Protein AF-A0A4R3G4H5-F1 (afdb_monomer_lite)

Secondary structure (DSSP, 8-state):
------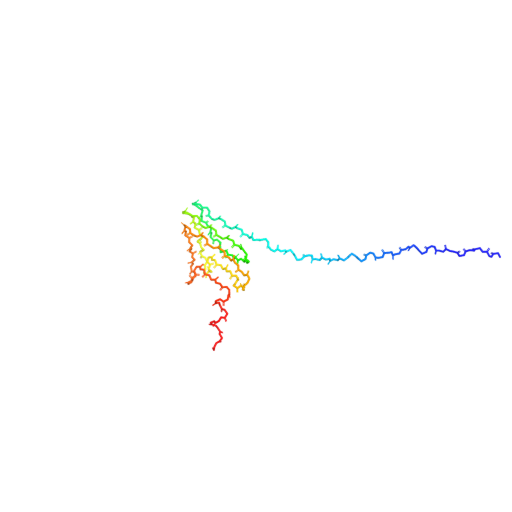------------------PPPPPEEEE-TT-EE-S-EEE-TT-EEEE-TT-EEEE-SSS-SEEE---TT---EEEESSEEEESSS-SEEEGGGGTTSS--

Structure (mmCIF, N/CA/C/O backbone):
data_AF-A0A4R3G4H5-F1
#
_entry.id   AF-A0A4R3G4H5-F1
#
loop_
_atom_site.group_PDB
_atom_site.id
_atom_site.type_symbol
_atom_site.label_atom_id
_atom_site.label_alt_id
_atom_site.label_comp_id
_atom_site.label_asym_id
_atom_site.label_entity_id
_atom_site.label_seq_id
_atom_site.pdbx_PDB_ins_code
_atom_site.Cartn_x
_atom_site.Cartn_y
_atom_site.Cartn_z
_atom_site.occupancy
_atom_site.B_iso_or_equiv
_atom_site.auth_seq_id
_atom_site.auth_comp_id
_atom_site.auth_asym_id
_atom_site.auth_atom_id
_atom_site.pdbx_PDB_model_num
ATOM 1 N N . MET A 1 1 ? 87.369 21.077 2.890 1.00 39.56 1 MET A N 1
ATOM 2 C CA . MET A 1 1 ? 86.588 20.918 4.138 1.00 39.56 1 MET A CA 1
ATOM 3 C C . MET A 1 1 ? 85.119 20.821 3.721 1.00 39.56 1 MET A C 1
ATOM 5 O O . MET A 1 1 ? 84.485 21.842 3.540 1.00 39.56 1 MET A O 1
ATOM 9 N N . SER A 1 2 ? 84.694 19.717 3.096 1.00 44.28 2 SER A N 1
ATOM 10 C CA . SER A 1 2 ? 83.957 18.584 3.697 1.00 44.28 2 SER A CA 1
ATOM 11 C C . SER A 1 2 ? 83.042 18.972 4.865 1.00 44.28 2 SER A C 1
ATOM 13 O O . SER A 1 2 ? 83.541 19.339 5.925 1.00 44.28 2 SER A O 1
ATOM 15 N N . GLY A 1 3 ? 81.724 18.884 4.648 1.00 33.91 3 GLY A N 1
ATOM 16 C CA . GLY A 1 3 ? 80.693 19.233 5.628 1.00 33.91 3 GLY A CA 1
ATOM 17 C C . GLY A 1 3 ? 79.272 18.875 5.175 1.00 33.91 3 GLY A C 1
ATOM 18 O O . GLY A 1 3 ? 78.495 19.754 4.832 1.00 33.91 3 GLY A O 1
ATOM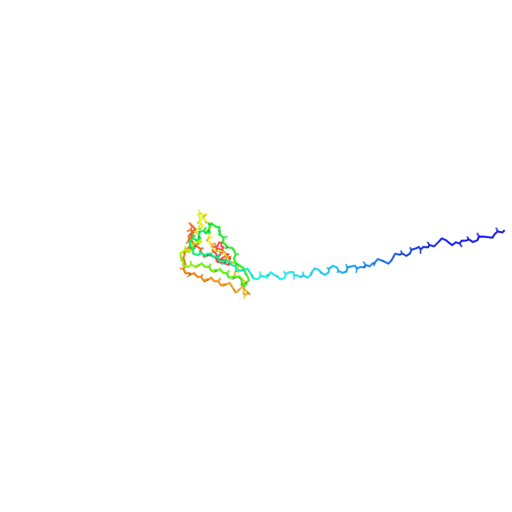 19 N N . SER A 1 4 ? 78.980 17.568 5.183 1.00 40.84 4 SER A N 1
ATOM 20 C CA . SER A 1 4 ? 77.677 16.908 5.426 1.00 40.84 4 SER A CA 1
ATOM 21 C C . SER A 1 4 ? 76.422 17.294 4.614 1.00 40.84 4 SER A C 1
ATOM 23 O O . SER A 1 4 ? 75.685 18.219 4.948 1.00 40.84 4 SER A O 1
ATOM 25 N N . HIS A 1 5 ? 76.098 16.415 3.656 1.00 41.81 5 HIS A N 1
ATOM 26 C CA . HIS A 1 5 ? 74.732 16.018 3.285 1.00 41.81 5 HIS A CA 1
ATOM 27 C C . HIS A 1 5 ? 73.962 15.493 4.507 1.00 41.81 5 HIS A C 1
ATOM 29 O O . HIS A 1 5 ? 74.585 14.842 5.331 1.00 41.81 5 HIS A O 1
ATOM 35 N N . PHE A 1 6 ? 72.646 15.737 4.593 1.00 40.69 6 PHE A N 1
ATOM 36 C CA . PHE A 1 6 ? 71.584 14.795 5.021 1.00 40.69 6 PHE A CA 1
ATOM 37 C C . PHE A 1 6 ? 70.251 15.561 5.147 1.00 40.69 6 PHE A C 1
ATOM 39 O O . PHE A 1 6 ? 69.833 15.968 6.231 1.00 40.69 6 PHE A O 1
ATOM 46 N N . ALA A 1 7 ? 69.557 15.763 4.023 1.00 42.84 7 ALA A N 1
ATOM 47 C CA . ALA A 1 7 ? 68.158 16.176 4.051 1.00 42.84 7 ALA A CA 1
ATOM 48 C C . ALA A 1 7 ? 67.293 14.949 4.381 1.00 42.84 7 ALA A C 1
ATOM 50 O O . ALA A 1 7 ? 67.221 13.988 3.618 1.00 42.84 7 ALA A O 1
ATOM 51 N N . ARG A 1 8 ? 66.677 14.977 5.564 1.00 43.09 8 ARG A N 1
ATOM 52 C CA . ARG A 1 8 ? 65.743 13.969 6.078 1.00 43.09 8 ARG A CA 1
ATOM 53 C C . ARG A 1 8 ? 64.530 13.852 5.145 1.00 43.09 8 ARG A C 1
ATOM 55 O O . ARG A 1 8 ? 63.680 14.739 5.147 1.00 43.09 8 ARG A O 1
ATOM 62 N N . VAL A 1 9 ? 64.412 12.752 4.401 1.00 40.03 9 VAL A N 1
ATOM 63 C CA . VAL A 1 9 ? 63.166 12.394 3.703 1.00 40.03 9 VAL A CA 1
ATOM 64 C C . VAL A 1 9 ? 62.191 11.878 4.757 1.00 40.03 9 VAL A C 1
ATOM 66 O O . VAL A 1 9 ? 62.293 10.756 5.249 1.00 40.03 9 VAL A O 1
ATOM 69 N N . ARG A 1 10 ? 61.309 12.779 5.194 1.00 46.75 10 ARG A N 1
ATOM 70 C CA . ARG A 1 10 ? 60.215 12.502 6.124 1.00 46.75 10 ARG A CA 1
ATOM 71 C C . ARG A 1 10 ? 59.191 11.610 5.427 1.00 46.75 10 ARG A C 1
ATOM 73 O O . ARG A 1 10 ? 58.847 11.843 4.275 1.00 46.75 10 ARG A O 1
ATOM 80 N N . GLY A 1 11 ? 58.778 10.577 6.153 1.00 49.00 11 GLY A N 1
ATOM 81 C CA . GLY A 1 11 ? 58.014 9.451 5.648 1.00 49.00 11 GLY A CA 1
ATOM 82 C C . GLY A 1 11 ? 56.684 9.809 4.999 1.00 49.00 11 GLY A C 1
ATOM 83 O O . GLY A 1 11 ? 56.022 10.790 5.334 1.00 49.00 11 GLY A O 1
ATOM 84 N N . THR A 1 12 ? 56.269 8.928 4.102 1.00 48.22 12 THR A N 1
ATOM 85 C CA . THR A 1 12 ? 54.895 8.859 3.627 1.00 48.22 12 THR A CA 1
ATOM 86 C C . THR A 1 12 ? 54.452 7.411 3.775 1.00 48.22 12 THR A C 1
ATOM 88 O O . THR A 1 12 ? 54.640 6.589 2.885 1.00 48.22 12 THR A O 1
ATOM 91 N N . LEU A 1 13 ? 53.917 7.081 4.951 1.00 45.19 13 LEU A N 1
ATOM 92 C CA . LEU A 1 13 ? 53.123 5.873 5.138 1.00 45.19 13 LEU A CA 1
ATOM 93 C C . LEU A 1 13 ? 51.713 6.214 4.643 1.00 45.19 13 LEU A C 1
ATOM 95 O O . LEU A 1 13 ? 50.929 6.819 5.370 1.00 45.19 13 LEU A O 1
ATOM 99 N N . ILE A 1 14 ? 51.421 5.903 3.379 1.00 58.00 14 ILE A N 1
ATOM 100 C CA . ILE A 1 14 ? 50.061 6.003 2.838 1.00 58.00 14 ILE A CA 1
ATOM 101 C C . ILE A 1 14 ? 49.285 4.812 3.393 1.00 58.00 14 ILE A C 1
ATOM 103 O O . ILE A 1 14 ? 49.428 3.682 2.930 1.00 58.00 14 ILE A O 1
ATOM 107 N N . LEU A 1 15 ? 48.504 5.067 4.440 1.00 55.03 15 LEU A N 1
ATOM 108 C CA . LEU A 1 15 ? 47.551 4.115 4.986 1.00 55.03 15 LEU A CA 1
ATOM 109 C C . LEU A 1 15 ? 46.435 3.935 3.947 1.00 55.03 15 LEU A C 1
ATOM 111 O O . LEU A 1 15 ? 45.601 4.823 3.772 1.00 55.03 15 LEU A O 1
ATOM 115 N N . PHE A 1 16 ? 46.439 2.811 3.226 1.00 49.72 16 PHE A N 1
ATOM 116 C CA . PHE A 1 16 ? 45.294 2.393 2.420 1.00 49.72 16 PHE A CA 1
ATOM 117 C C . PHE A 1 16 ? 44.137 2.106 3.377 1.00 49.72 16 PHE A C 1
ATOM 119 O O . PHE A 1 16 ? 44.050 1.037 3.976 1.00 49.72 16 PHE A O 1
ATOM 126 N N . LEU A 1 17 ? 43.275 3.102 3.564 1.00 53.16 17 LEU A N 1
ATOM 127 C CA . LEU A 1 17 ? 42.009 2.943 4.252 1.00 53.16 17 LEU A CA 1
ATOM 128 C C . LEU A 1 17 ? 41.127 2.088 3.334 1.00 53.16 17 LEU A C 1
ATOM 130 O O . LEU A 1 17 ? 40.622 2.576 2.325 1.00 53.16 17 LEU A O 1
ATOM 134 N N . LEU A 1 18 ? 41.028 0.787 3.625 1.00 56.06 18 LEU A N 1
ATOM 135 C CA . LEU A 1 18 ? 40.102 -0.116 2.948 1.00 56.06 18 LEU A CA 1
ATOM 136 C C . LEU A 1 18 ? 38.682 0.415 3.172 1.00 56.06 18 LEU A C 1
ATOM 138 O O . LEU A 1 18 ? 38.099 0.219 4.237 1.00 56.06 18 LEU A O 1
ATOM 142 N N . SER A 1 19 ? 38.127 1.090 2.170 1.00 51.88 19 SER A N 1
ATOM 143 C CA . SER A 1 19 ? 36.723 1.489 2.124 1.00 51.88 19 SER A CA 1
ATOM 144 C C . SER A 1 19 ? 35.862 0.238 1.931 1.00 51.88 19 SER A C 1
ATOM 146 O O . SER A 1 19 ? 35.361 -0.024 0.839 1.00 51.88 19 SER A O 1
ATOM 148 N N . SER A 1 20 ? 35.708 -0.586 2.970 1.00 48.22 20 SER A N 1
ATOM 149 C CA . SER A 1 20 ? 34.672 -1.613 2.972 1.00 48.22 20 SER A CA 1
ATOM 150 C C . SER A 1 20 ? 33.335 -0.899 3.137 1.00 48.22 20 SER A C 1
ATOM 152 O O . SER A 1 20 ? 32.891 -0.622 4.252 1.00 48.22 20 SER A O 1
ATOM 154 N N . VAL A 1 21 ? 32.700 -0.552 2.021 1.00 62.88 21 VAL A N 1
ATOM 155 C CA . VAL A 1 21 ? 31.277 -0.227 2.036 1.00 62.88 21 VAL A CA 1
ATOM 156 C C . VAL A 1 21 ? 30.571 -1.536 2.372 1.00 62.88 21 VAL A C 1
ATOM 158 O O . VAL A 1 21 ? 30.375 -2.385 1.505 1.00 62.88 21 VA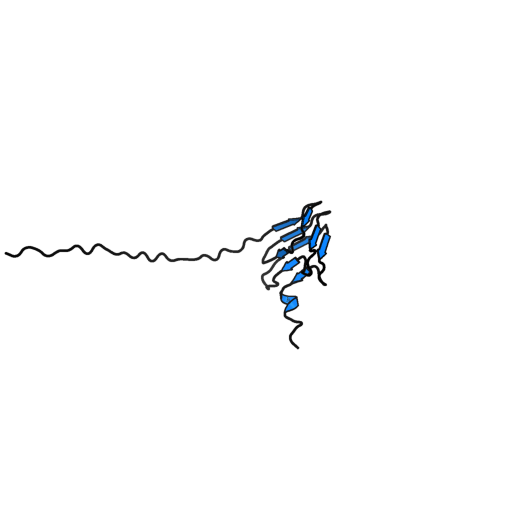L A O 1
ATOM 161 N N . ALA A 1 22 ? 30.276 -1.752 3.654 1.00 60.22 22 ALA A N 1
ATOM 162 C CA . ALA A 1 22 ? 29.365 -2.815 4.040 1.00 60.22 22 ALA A CA 1
ATOM 163 C C . ALA A 1 22 ? 28.024 -2.523 3.347 1.00 60.22 22 ALA A C 1
ATOM 165 O O . ALA A 1 22 ? 27.562 -1.378 3.414 1.00 60.22 22 ALA A O 1
ATOM 166 N N . PRO A 1 23 ? 27.405 -3.494 2.655 1.00 55.41 23 PRO A N 1
ATOM 167 C CA . PRO A 1 23 ? 26.057 -3.294 2.156 1.00 55.41 23 PRO A CA 1
ATOM 168 C C . PRO A 1 23 ? 25.158 -3.028 3.366 1.00 55.41 23 PRO A C 1
ATOM 170 O O . PRO A 1 23 ? 25.042 -3.867 4.259 1.00 55.41 23 PRO A O 1
ATOM 173 N N . ILE A 1 24 ? 24.566 -1.834 3.419 1.00 60.59 24 ILE A N 1
ATOM 174 C CA . ILE A 1 24 ? 23.503 -1.524 4.372 1.00 60.59 24 ILE A CA 1
ATOM 175 C C . ILE A 1 24 ? 22.355 -2.456 3.995 1.00 60.59 24 ILE A C 1
ATOM 177 O O . ILE A 1 24 ? 21.743 -2.290 2.942 1.00 60.59 24 ILE A O 1
ATOM 181 N N . GLN A 1 25 ? 22.120 -3.485 4.805 1.00 57.44 25 GLN A N 1
ATOM 182 C CA . GLN A 1 25 ? 20.934 -4.316 4.653 1.00 57.44 25 GLN A CA 1
ATOM 183 C C . GLN A 1 25 ? 19.719 -3.410 4.861 1.00 57.44 25 GLN A C 1
ATOM 185 O O . GLN A 1 25 ? 19.638 -2.719 5.878 1.00 57.44 25 GLN A O 1
ATOM 190 N N . ALA A 1 26 ? 18.816 -3.360 3.880 1.00 58.72 26 ALA A N 1
ATOM 191 C CA . ALA A 1 26 ? 17.551 -2.662 4.036 1.00 58.72 26 ALA A CA 1
ATOM 192 C C . ALA A 1 26 ? 16.805 -3.301 5.217 1.00 58.72 26 ALA A C 1
ATOM 194 O O . ALA A 1 26 ? 16.545 -4.504 5.225 1.00 58.72 26 ALA A O 1
ATOM 195 N N . LEU A 1 27 ? 16.545 -2.512 6.260 1.00 61.88 27 LEU A N 1
ATOM 196 C CA . LEU A 1 27 ? 15.698 -2.935 7.369 1.00 61.88 27 LEU A CA 1
ATOM 197 C C . LEU A 1 27 ? 14.263 -3.019 6.844 1.00 61.88 27 LEU A C 1
ATOM 199 O O . LEU A 1 27 ? 13.833 -2.116 6.130 1.00 61.88 27 LEU A O 1
ATOM 203 N N . ALA A 1 28 ? 13.543 -4.077 7.211 1.00 67.94 28 ALA A N 1
ATOM 204 C CA . ALA A 1 28 ? 12.117 -4.187 6.930 1.00 67.94 28 ALA A CA 1
ATOM 205 C C . ALA A 1 28 ? 11.377 -2.960 7.491 1.00 67.94 28 ALA A C 1
ATOM 207 O O . ALA A 1 28 ? 11.521 -2.637 8.675 1.00 67.94 28 ALA A O 1
ATOM 208 N N . GLY A 1 29 ? 10.616 -2.274 6.645 1.00 76.69 29 GLY A N 1
ATOM 209 C CA . GLY A 1 29 ? 9.726 -1.187 7.022 1.00 76.69 29 GLY A CA 1
ATOM 210 C C . GLY A 1 29 ? 8.348 -1.720 7.405 1.00 76.69 29 GLY A C 1
ATOM 211 O O . GLY A 1 29 ? 7.750 -2.505 6.672 1.00 76.69 29 GLY A O 1
ATOM 212 N N . ASP A 1 30 ? 7.828 -1.277 8.549 1.00 87.81 30 ASP A N 1
ATOM 213 C CA . ASP A 1 30 ? 6.424 -1.482 8.914 1.00 87.81 30 ASP A CA 1
ATOM 214 C C . ASP A 1 30 ? 5.648 -0.179 8.711 1.00 87.81 30 ASP A C 1
ATOM 216 O O . ASP A 1 30 ? 6.040 0.885 9.203 1.00 87.81 30 ASP A O 1
ATOM 220 N N . VAL A 1 31 ? 4.546 -0.261 7.972 1.00 91.81 31 VAL A N 1
ATOM 221 C CA . VAL A 1 31 ? 3.629 0.850 7.735 1.00 91.81 31 VAL A CA 1
ATOM 222 C C . VAL A 1 31 ? 2.302 0.521 8.399 1.00 91.81 31 VAL A C 1
ATOM 224 O O . VAL A 1 31 ? 1.625 -0.435 8.030 1.00 91.81 31 VAL A O 1
ATOM 227 N N . ILE A 1 32 ? 1.883 1.360 9.346 1.00 95.44 32 ILE A N 1
ATOM 228 C CA . ILE A 1 32 ? 0.605 1.201 10.045 1.00 95.44 32 ILE A CA 1
ATOM 229 C C . ILE A 1 32 ? -0.312 2.372 9.706 1.00 95.44 32 ILE A C 1
ATOM 231 O O . ILE A 1 32 ? -0.037 3.524 10.044 1.00 95.44 32 ILE A O 1
ATOM 235 N N . ILE A 1 33 ? -1.455 2.066 9.098 1.00 96.44 33 ILE A N 1
ATOM 236 C CA . ILE A 1 33 ? -2.557 3.006 8.904 1.00 96.44 33 ILE A CA 1
ATOM 237 C C . ILE A 1 33 ? -3.575 2.760 10.017 1.00 96.44 33 ILE A C 1
ATOM 239 O O . ILE A 1 33 ? -4.293 1.758 10.039 1.00 96.44 33 ILE A O 1
ATOM 243 N N . GLY A 1 34 ? -3.580 3.673 10.988 1.00 94.50 34 GLY A N 1
ATOM 244 C CA . GLY A 1 34 ? -4.442 3.620 12.165 1.00 94.50 34 GLY A CA 1
ATOM 245 C C . GLY A 1 34 ? -5.924 3.848 11.860 1.00 94.50 34 GLY A C 1
ATOM 246 O O . GLY A 1 34 ? -6.306 4.310 10.787 1.00 94.50 34 GLY A O 1
ATOM 247 N N . SER A 1 35 ? -6.772 3.552 12.845 1.00 96.50 35 SER A N 1
ATOM 248 C CA . SER A 1 35 ? -8.207 3.836 12.756 1.00 96.50 35 SER A CA 1
ATOM 249 C C . SER A 1 35 ? -8.467 5.336 12.573 1.00 96.50 35 SER A C 1
ATOM 251 O O . SER A 1 35 ? -7.820 6.154 13.226 1.00 96.50 35 SER A O 1
ATOM 253 N N . GLY A 1 36 ? -9.393 5.709 11.686 1.00 94.19 36 GLY A N 1
ATOM 254 C CA . GLY A 1 36 ? -9.725 7.105 11.383 1.00 94.19 36 GLY A CA 1
ATOM 255 C C . GLY A 1 36 ? -8.679 7.843 10.542 1.00 94.19 36 GLY A C 1
ATOM 256 O O . GLY A 1 36 ? -8.886 9.006 10.203 1.00 94.19 36 GLY A O 1
ATOM 257 N N . VAL A 1 37 ? -7.570 7.189 10.185 1.00 97.12 37 VAL A N 1
ATOM 258 C CA . VAL A 1 37 ? -6.522 7.764 9.337 1.00 97.12 37 VAL A CA 1
ATOM 259 C C . VAL A 1 37 ? -6.783 7.386 7.887 1.00 97.12 37 VAL A C 1
ATOM 261 O O . VAL A 1 37 ? -6.969 6.214 7.571 1.00 97.12 37 VAL A O 1
ATOM 264 N N . THR A 1 38 ? -6.747 8.377 6.996 1.00 96.38 38 THR A N 1
ATOM 265 C CA . THR A 1 38 ? -6.684 8.149 5.548 1.00 96.38 38 THR A CA 1
ATOM 266 C C . THR A 1 38 ? -5.300 8.535 5.047 1.00 96.38 38 THR A C 1
ATOM 268 O O . THR A 1 38 ? -4.912 9.698 5.137 1.00 96.38 38 THR A O 1
ATOM 271 N N . ASN A 1 39 ? -4.556 7.561 4.533 1.00 94.75 39 ASN A N 1
ATOM 272 C CA . ASN A 1 39 ? -3.305 7.782 3.827 1.00 94.75 39 ASN A CA 1
ATOM 273 C C . ASN A 1 39 ? -3.592 7.836 2.316 1.00 94.75 39 ASN A C 1
ATOM 275 O O . ASN A 1 39 ? -4.027 6.828 1.757 1.00 94.75 39 ASN A O 1
ATOM 279 N N . PRO A 1 40 ? -3.366 8.980 1.646 1.00 94.12 40 PRO A N 1
ATOM 280 C CA . PRO A 1 40 ? -3.617 9.110 0.217 1.00 94.12 40 PRO A CA 1
ATOM 281 C C . PRO A 1 40 ? -2.433 8.689 -0.668 1.00 94.12 40 PRO A C 1
ATOM 283 O O . PRO A 1 40 ? -2.530 8.771 -1.891 1.00 94.12 40 PRO A O 1
ATOM 286 N N . ALA A 1 41 ? -1.300 8.300 -0.077 1.00 91.62 41 ALA A N 1
ATOM 287 C CA . ALA A 1 41 ? -0.070 8.015 -0.804 1.00 91.62 41 ALA A CA 1
ATOM 288 C C . ALA A 1 41 ? 0.104 6.516 -1.062 1.00 91.62 41 ALA A C 1
ATOM 290 O O . ALA A 1 41 ? 0.037 5.717 -0.126 1.00 91.62 41 ALA A O 1
ATOM 291 N N . SER A 1 42 ? 0.412 6.149 -2.309 1.00 91.38 42 SER A N 1
ATOM 292 C CA . SER A 1 42 ? 0.782 4.779 -2.670 1.00 91.38 42 SER A CA 1
ATOM 293 C C . SER A 1 42 ? 1.957 4.278 -1.833 1.00 91.38 42 SER A C 1
ATOM 295 O O . SER A 1 42 ? 2.879 5.031 -1.515 1.00 91.38 42 SER A O 1
ATOM 297 N N . GLN A 1 43 ? 1.923 2.995 -1.488 1.00 91.56 43 GLN A N 1
ATOM 298 C CA . GLN A 1 43 ? 2.977 2.325 -0.737 1.00 91.56 43 GLN A CA 1
ATOM 299 C C . GLN A 1 43 ? 3.747 1.379 -1.656 1.00 91.56 43 GLN A C 1
ATOM 301 O O . GLN A 1 43 ? 3.148 0.601 -2.402 1.00 91.56 43 GLN A O 1
ATOM 306 N N . T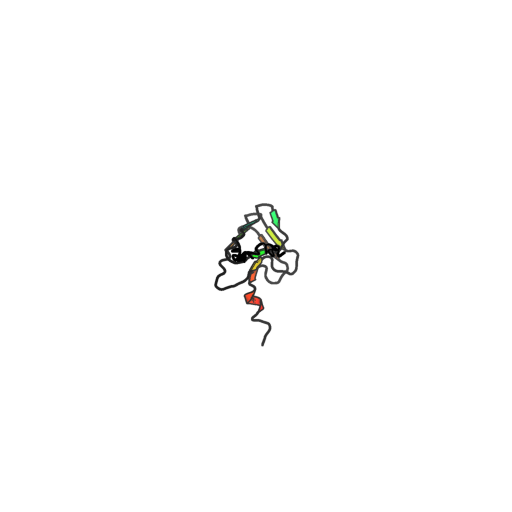HR A 1 44 ? 5.073 1.433 -1.580 1.00 88.75 44 THR A N 1
ATOM 307 C CA . THR A 1 44 ? 5.953 0.453 -2.217 1.00 88.75 44 THR A CA 1
ATOM 308 C C . THR A 1 44 ? 6.541 -0.419 -1.125 1.00 88.75 44 THR A C 1
ATOM 310 O O . THR A 1 44 ? 7.287 0.083 -0.292 1.00 88.75 44 THR A O 1
ATOM 313 N N . LEU A 1 45 ? 6.182 -1.698 -1.127 1.00 88.56 45 LEU A N 1
ATOM 314 C CA . LEU A 1 45 ? 6.673 -2.685 -0.174 1.00 88.56 45 LEU A CA 1
ATOM 315 C C . LEU A 1 45 ? 7.806 -3.489 -0.818 1.00 88.56 45 LEU A C 1
ATOM 317 O O . LEU A 1 45 ? 7.764 -3.808 -2.011 1.00 88.56 45 LEU A O 1
ATOM 321 N N . GLN A 1 46 ? 8.826 -3.824 -0.044 1.00 85.69 46 GLN A N 1
ATOM 322 C CA . GLN A 1 46 ? 9.975 -4.599 -0.503 1.00 85.69 46 GLN A CA 1
ATOM 323 C C . GLN A 1 46 ? 10.440 -5.583 0.568 1.00 85.69 46 GLN A C 1
ATOM 325 O O . GLN A 1 46 ? 10.117 -5.436 1.740 1.00 85.69 46 GLN A O 1
ATOM 330 N N . ASP A 1 47 ? 11.200 -6.597 0.155 1.00 83.50 47 ASP A N 1
ATOM 331 C CA . ASP A 1 47 ? 11.840 -7.565 1.045 1.00 83.50 47 ASP A CA 1
ATOM 332 C C . ASP A 1 47 ? 10.890 -8.121 2.117 1.00 83.50 47 ASP A C 1
ATOM 334 O O . ASP A 1 47 ? 10.055 -8.958 1.802 1.00 83.50 47 ASP A O 1
ATOM 338 N N . GLN A 1 48 ? 11.007 -7.673 3.366 1.00 86.56 48 GLN A N 1
ATOM 339 C CA . GLN A 1 48 ? 10.247 -8.170 4.518 1.00 86.56 48 GLN A CA 1
ATOM 340 C C . GLN A 1 48 ? 9.244 -7.137 5.063 1.00 86.56 48 GLN A C 1
ATOM 342 O O . GLN A 1 48 ? 8.829 -7.227 6.220 1.00 86.56 48 GLN A O 1
ATOM 347 N N . ASP A 1 49 ? 8.889 -6.134 4.260 1.00 88.75 49 ASP A N 1
ATOM 348 C CA . ASP A 1 49 ? 7.995 -5.062 4.680 1.00 88.75 49 ASP A CA 1
ATOM 349 C C . ASP A 1 49 ? 6.611 -5.588 5.068 1.00 88.75 49 ASP A C 1
ATOM 351 O O . ASP A 1 49 ? 6.061 -6.518 4.464 1.00 88.75 49 ASP A O 1
ATOM 355 N N . THR A 1 50 ? 6.025 -4.941 6.071 1.00 91.81 50 THR A N 1
ATOM 356 C CA . THR A 1 50 ? 4.646 -5.186 6.491 1.00 91.81 50 THR A CA 1
ATOM 357 C C . THR A 1 50 ? 3.825 -3.915 6.330 1.00 91.81 50 THR A C 1
ATOM 359 O O . THR A 1 50 ? 4.257 -2.824 6.685 1.00 91.81 50 THR A O 1
ATOM 362 N N . LEU A 1 51 ? 2.619 -4.052 5.785 1.00 93.94 51 LEU A N 1
ATOM 363 C CA . LEU A 1 51 ? 1.614 -2.997 5.771 1.00 93.94 51 LEU A CA 1
ATOM 364 C C . LEU A 1 51 ? 0.389 -3.463 6.548 1.00 93.94 51 LEU A C 1
ATOM 366 O O . LEU A 1 51 ? -0.261 -4.437 6.169 1.00 93.94 51 LEU A O 1
ATOM 370 N N . THR A 1 52 ? 0.034 -2.721 7.591 1.00 96.56 52 THR A N 1
ATOM 371 C CA . THR A 1 52 ? -1.182 -2.946 8.371 1.00 96.56 52 THR A CA 1
ATOM 372 C C . THR A 1 52 ? -2.160 -1.799 8.171 1.00 96.56 52 THR A C 1
ATOM 374 O O . THR A 1 52 ? -1.862 -0.648 8.489 1.00 96.56 52 THR A O 1
ATOM 377 N N . VAL A 1 53 ? -3.367 -2.107 7.704 1.00 97.06 53 VAL A N 1
ATOM 378 C CA . VAL A 1 53 ? -4.484 -1.157 7.650 1.00 97.06 53 VAL A CA 1
ATOM 379 C C . VAL A 1 53 ? -5.518 -1.581 8.678 1.00 97.06 53 VAL A C 1
ATOM 381 O O . VAL A 1 53 ? -6.223 -2.576 8.505 1.00 97.06 53 VAL A O 1
ATOM 384 N N . ASN A 1 54 ? -5.597 -0.838 9.777 1.00 97.56 54 ASN A N 1
ATOM 385 C CA . ASN A 1 54 ? -6.507 -1.150 10.870 1.00 97.56 54 ASN A CA 1
ATOM 386 C C . ASN A 1 54 ? -7.961 -0.824 10.511 1.00 97.56 54 ASN A C 1
ATOM 388 O O . ASN A 1 54 ? -8.247 -0.041 9.606 1.00 97.56 54 ASN A O 1
ATOM 392 N N . THR A 1 55 ? -8.900 -1.393 11.266 1.00 97.69 55 THR A N 1
ATOM 393 C CA . THR A 1 55 ? -10.329 -1.091 11.127 1.00 97.69 55 THR A CA 1
ATOM 394 C C . THR A 1 55 ? -10.602 0.409 11.200 1.00 97.69 55 THR A C 1
ATOM 396 O O . THR A 1 55 ? -10.159 1.096 12.122 1.00 97.69 55 THR A O 1
ATOM 399 N N . GLY A 1 56 ? -11.340 0.921 10.215 1.00 94.81 56 GLY A N 1
ATOM 400 C CA . GLY A 1 56 ? -11.629 2.350 10.070 1.00 94.81 56 GLY A CA 1
ATOM 401 C C . GLY A 1 56 ? -10.458 3.193 9.551 1.00 94.81 56 GLY A C 1
ATOM 402 O O . GLY A 1 56 ? -10.622 4.398 9.400 1.00 94.81 56 GLY A O 1
ATOM 403 N N . GLY A 1 57 ? -9.293 2.593 9.294 1.00 97.38 57 GLY A N 1
ATOM 404 C CA . GLY A 1 57 ? -8.207 3.201 8.530 1.00 97.38 57 GLY A CA 1
ATOM 405 C C . GLY A 1 57 ? -8.390 2.982 7.028 1.00 97.38 57 GLY A C 1
ATOM 406 O O . GLY A 1 57 ? -9.050 2.027 6.601 1.00 97.38 57 GLY A O 1
ATOM 407 N N . ALA A 1 58 ? -7.805 3.866 6.224 1.00 96.81 58 ALA A N 1
ATOM 408 C CA . ALA A 1 58 ? -7.880 3.806 4.771 1.00 96.81 58 ALA A CA 1
ATOM 409 C C . ALA A 1 58 ? -6.530 4.116 4.114 1.00 96.81 58 ALA A C 1
ATOM 411 O O . ALA A 1 58 ? -5.915 5.142 4.392 1.00 96.81 58 ALA A O 1
ATOM 412 N N . LEU A 1 59 ? -6.096 3.248 3.206 1.00 96.31 59 LEU A N 1
ATOM 413 C CA . LEU A 1 59 ? -5.139 3.579 2.158 1.00 96.31 59 LEU A CA 1
ATOM 414 C C . LEU A 1 59 ? -5.952 3.883 0.901 1.00 96.31 59 LEU A C 1
ATOM 416 O O . LEU A 1 59 ? -6.486 2.962 0.288 1.00 96.31 59 LEU A O 1
ATOM 420 N N . ASP A 1 60 ? -6.116 5.158 0.567 1.00 95.00 60 ASP A N 1
ATOM 421 C CA . ASP A 1 60 ? -7.025 5.597 -0.494 1.00 95.00 60 ASP A CA 1
ATOM 422 C C . ASP A 1 60 ? -6.310 6.522 -1.475 1.00 95.00 60 ASP A C 1
ATOM 424 O O . ASP A 1 60 ? -6.251 7.739 -1.284 1.00 95.00 60 ASP A O 1
ATOM 428 N N . THR A 1 61 ? -5.736 5.934 -2.521 1.00 91.38 61 THR A N 1
ATOM 429 C CA . THR A 1 61 ? -4.976 6.693 -3.509 1.00 91.38 61 THR A CA 1
ATOM 430 C C . THR A 1 61 ? -5.912 7.295 -4.549 1.00 91.38 61 THR A C 1
ATOM 432 O O . THR A 1 61 ? -6.639 6.609 -5.268 1.00 91.38 61 THR A O 1
ATOM 435 N N . ALA A 1 62 ? -5.898 8.626 -4.638 1.00 82.25 62 ALA A N 1
ATOM 436 C CA . ALA A 1 62 ? -6.660 9.367 -5.642 1.00 82.25 62 ALA A CA 1
ATOM 437 C C . ALA A 1 62 ? -5.960 9.407 -7.012 1.00 82.25 62 ALA A C 1
ATOM 439 O O . ALA A 1 62 ? -6.495 9.977 -7.960 1.00 82.25 62 ALA A O 1
ATOM 440 N N . THR A 1 63 ? -4.752 8.853 -7.110 1.00 76.44 63 THR A N 1
ATOM 441 C CA . THR A 1 63 ? -3.989 8.756 -8.353 1.00 76.44 63 THR A CA 1
ATOM 442 C C . THR A 1 63 ? -4.412 7.517 -9.142 1.00 76.44 63 THR A C 1
ATOM 444 O O . THR A 1 63 ? -4.913 6.544 -8.578 1.00 76.44 63 THR A O 1
ATOM 447 N N . GLY A 1 64 ? -4.175 7.530 -10.457 1.00 79.94 64 GLY A N 1
ATOM 448 C CA . GLY A 1 64 ? -4.360 6.360 -11.329 1.00 79.94 64 GLY A CA 1
ATOM 449 C C . GLY A 1 64 ? -3.317 5.254 -11.119 1.00 79.94 64 GLY A C 1
ATOM 450 O O . GLY A 1 64 ? -3.176 4.389 -11.978 1.00 79.94 64 GLY A O 1
ATOM 451 N N . ASP A 1 65 ? -2.575 5.300 -10.010 1.00 85.88 65 ASP A N 1
ATOM 452 C CA . ASP A 1 65 ? -1.564 4.320 -9.631 1.00 85.88 65 ASP A CA 1
ATOM 453 C C . ASP A 1 65 ? -2.129 3.349 -8.586 1.00 85.88 65 ASP A C 1
ATOM 455 O O . ASP A 1 65 ? -2.986 3.744 -7.778 1.00 85.88 65 ASP A O 1
ATOM 459 N N . PRO A 1 66 ? -1.618 2.104 -8.515 1.00 90.88 66 PRO A N 1
ATOM 460 C CA . PRO A 1 66 ? -1.984 1.178 -7.454 1.00 90.88 66 PRO A CA 1
ATOM 461 C C . PRO A 1 66 ? -1.750 1.797 -6.076 1.00 90.88 66 PRO A C 1
ATOM 463 O O . PRO A 1 66 ? -0.780 2.526 -5.849 1.00 90.88 66 PRO A O 1
ATOM 466 N N . ALA A 1 67 ? -2.609 1.447 -5.125 1.00 93.94 67 ALA A N 1
ATOM 467 C CA . ALA A 1 67 ? -2.427 1.824 -3.731 1.00 93.94 67 ALA A CA 1
ATOM 468 C C . ALA A 1 67 ? -1.205 1.134 -3.122 1.00 93.94 67 ALA A C 1
ATOM 470 O O . ALA A 1 67 ? -0.484 1.729 -2.325 1.00 93.94 67 ALA A O 1
ATOM 471 N N . ILE A 1 68 ? -0.961 -0.115 -3.518 1.00 92.44 68 ILE A N 1
ATOM 472 C CA . ILE A 1 68 ? 0.188 -0.897 -3.076 1.00 92.44 68 ILE A CA 1
ATOM 473 C C . ILE A 1 68 ? 0.899 -1.457 -4.296 1.00 92.44 68 ILE A C 1
ATOM 475 O O . ILE A 1 68 ? 0.286 -2.098 -5.157 1.00 92.44 68 ILE A O 1
ATOM 479 N N . THR A 1 69 ? 2.210 -1.263 -4.326 1.00 89.94 69 THR A N 1
ATOM 480 C CA . THR A 1 69 ? 3.102 -1.971 -5.235 1.00 89.94 69 THR A CA 1
ATOM 481 C C . THR A 1 69 ? 4.164 -2.725 -4.454 1.00 89.94 69 THR A C 1
ATOM 483 O O . THR A 1 69 ? 4.568 -2.284 -3.382 1.00 89.94 69 THR A O 1
ATOM 486 N N . TRP A 1 70 ? 4.627 -3.864 -4.961 1.00 88.06 70 TRP A N 1
ATOM 487 C CA . TRP A 1 70 ? 5.838 -4.496 -4.431 1.00 88.06 70 TRP A CA 1
ATOM 488 C C . TRP A 1 70 ? 6.666 -5.150 -5.525 1.00 88.06 70 TRP A C 1
ATOM 490 O O . TRP A 1 70 ? 6.150 -5.501 -6.591 1.00 88.06 70 TRP A O 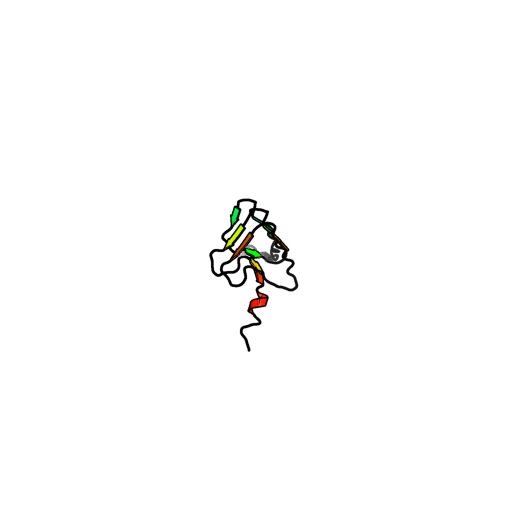1
ATOM 500 N N . ASN A 1 71 ? 7.960 -5.327 -5.260 1.00 77.19 71 ASN A N 1
ATOM 501 C CA . ASN A 1 71 ? 8.828 -6.107 -6.131 1.00 77.19 71 ASN A CA 1
ATOM 502 C C . ASN A 1 71 ? 8.744 -7.592 -5.769 1.00 77.19 71 ASN A C 1
ATOM 504 O O . ASN A 1 71 ? 9.083 -8.003 -4.659 1.00 77.19 71 ASN A O 1
ATOM 508 N N . ASP A 1 72 ? 8.295 -8.389 -6.726 1.00 67.94 72 ASP A N 1
ATOM 509 C CA . ASP A 1 72 ? 8.155 -9.835 -6.609 1.00 67.94 72 ASP A CA 1
ATOM 510 C C . ASP A 1 72 ? 9.486 -10.506 -6.958 1.00 67.94 72 ASP A C 1
ATOM 512 O O . ASP A 1 72 ? 9.680 -11.074 -8.033 1.00 67.94 72 ASP A O 1
ATOM 516 N N . SER A 1 73 ? 10.460 -10.34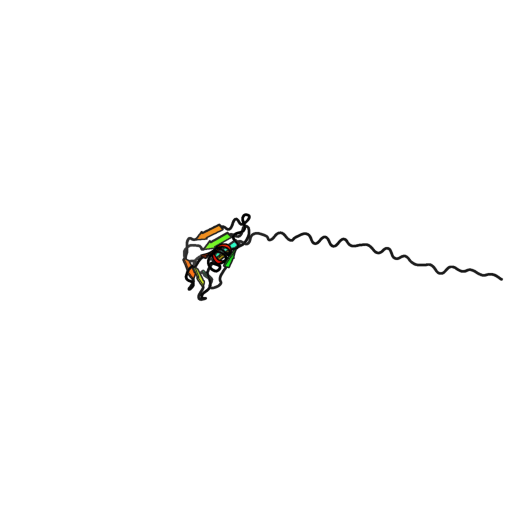4 -6.067 1.00 69.44 73 SER A N 1
ATOM 517 C CA . SER A 1 73 ? 11.658 -11.173 -6.080 1.00 69.44 73 SER A CA 1
ATOM 518 C C . SER A 1 73 ? 11.337 -12.491 -5.382 1.00 69.44 73 SER A C 1
ATOM 520 O O . SER A 1 73 ? 10.588 -12.509 -4.409 1.00 69.44 73 SER A O 1
ATOM 522 N N . ALA A 1 74 ? 11.976 -13.588 -5.796 1.00 60.53 74 ALA A N 1
ATOM 523 C CA . ALA A 1 74 ? 11.853 -14.889 -5.126 1.00 60.53 74 ALA A CA 1
ATOM 524 C C . ALA A 1 74 ? 12.278 -14.863 -3.639 1.00 60.53 74 ALA A C 1
ATOM 526 O O . ALA A 1 74 ? 12.042 -15.820 -2.907 1.00 60.53 74 ALA A O 1
ATOM 527 N N . THR A 1 75 ? 12.928 -13.782 -3.201 1.00 65.19 75 THR A N 1
ATOM 528 C CA . THR A 1 75 ? 13.356 -13.531 -1.820 1.00 65.19 75 THR A CA 1
ATOM 529 C C . THR A 1 75 ? 12.445 -12.567 -1.054 1.00 65.19 75 THR A C 1
ATOM 531 O O . THR A 1 75 ? 12.689 -12.339 0.129 1.00 65.19 75 THR A O 1
ATOM 534 N N . SER A 1 76 ? 11.433 -11.983 -1.701 1.00 72.50 76 SER A N 1
ATOM 535 C CA . SER A 1 76 ? 10.492 -11.058 -1.066 1.00 72.50 76 SER A CA 1
ATOM 536 C C . SER A 1 76 ? 9.468 -11.831 -0.230 1.00 72.50 76 SER A C 1
ATOM 538 O O . SER A 1 76 ? 8.820 -12.755 -0.713 1.00 72.50 76 SER A O 1
ATOM 540 N N . ASN A 1 77 ? 9.292 -11.420 1.020 1.00 82.50 77 ASN A N 1
ATOM 541 C CA . ASN A 1 77 ? 8.278 -11.887 1.956 1.00 82.50 77 ASN A CA 1
ATOM 542 C C . ASN A 1 77 ? 7.485 -10.689 2.509 1.00 82.50 77 ASN A C 1
ATOM 544 O O . ASN A 1 77 ? 7.576 -10.349 3.688 1.00 82.50 77 ASN A O 1
ATOM 548 N N . VAL A 1 78 ? 6.735 -10.030 1.625 1.00 87.94 78 VAL A N 1
ATOM 549 C CA . VAL A 1 78 ? 5.882 -8.888 1.972 1.00 87.94 78 VAL A CA 1
ATOM 550 C C . VAL A 1 78 ? 4.600 -9.376 2.646 1.00 87.94 78 VAL A C 1
ATOM 552 O O . VAL A 1 78 ? 3.951 -10.304 2.160 1.00 87.94 78 VAL A O 1
ATOM 555 N N . SER A 1 79 ? 4.197 -8.713 3.730 1.00 90.69 79 SER A N 1
ATOM 556 C CA . SER A 1 79 ? 2.945 -8.993 4.440 1.00 90.69 79 SER A CA 1
ATOM 557 C C . SER A 1 79 ? 1.985 -7.809 4.358 1.00 90.69 79 SER A C 1
ATOM 559 O O . SER A 1 79 ? 2.357 -6.668 4.623 1.00 90.69 79 SER A O 1
ATOM 561 N N . ILE A 1 80 ? 0.725 -8.070 4.010 1.00 92.50 80 ILE A N 1
ATOM 562 C CA . ILE A 1 80 ? -0.336 -7.058 4.012 1.00 92.50 80 ILE A CA 1
ATOM 563 C C . ILE A 1 80 ? -1.470 -7.565 4.897 1.00 92.50 80 ILE A C 1
ATOM 565 O O . ILE A 1 80 ? -2.131 -8.553 4.575 1.00 92.50 80 ILE A O 1
ATOM 569 N N . VAL A 1 81 ? -1.716 -6.866 6.001 1.00 95.44 81 VAL A N 1
ATOM 570 C CA . VAL A 1 81 ? -2.799 -7.152 6.944 1.00 95.44 81 VAL A CA 1
ATOM 571 C C . VAL A 1 81 ? -3.842 -6.049 6.820 1.00 95.44 81 VAL A C 1
ATOM 573 O O . VAL A 1 81 ? -3.607 -4.910 7.217 1.00 95.44 81 VAL A O 1
ATOM 576 N N . ASN A 1 82 ? -5.008 -6.371 6.262 1.00 96.06 82 ASN A N 1
ATOM 577 C CA . ASN A 1 82 ? -6.067 -5.390 6.046 1.00 96.06 82 ASN A CA 1
ATOM 578 C C . ASN A 1 82 ? -7.338 -5.729 6.827 1.00 96.06 82 ASN A C 1
ATOM 580 O O . ASN A 1 82 ? -8.009 -6.718 6.540 1.00 96.06 82 ASN A O 1
ATOM 584 N N . SER A 1 83 ? -7.700 -4.831 7.737 1.00 97.38 83 SER A N 1
ATOM 585 C CA . SER A 1 83 ? -8.980 -4.792 8.450 1.00 97.38 83 SER A CA 1
ATOM 586 C C . SER A 1 83 ? -9.765 -3.501 8.167 1.00 97.38 83 SER A C 1
ATOM 588 O O . SER A 1 83 ? -10.827 -3.293 8.758 1.00 97.38 83 SER A O 1
ATOM 590 N N . GLY A 1 84 ? -9.234 -2.619 7.313 1.00 96.38 84 GLY A N 1
ATOM 591 C CA . GLY A 1 84 ? -9.824 -1.347 6.897 1.00 96.38 84 GLY A CA 1
ATOM 592 C C . GLY A 1 84 ? -10.090 -1.302 5.390 1.00 96.38 84 GLY A C 1
ATOM 593 O O . GLY A 1 84 ? -10.583 -2.268 4.805 1.00 96.38 84 GLY A O 1
ATOM 594 N N . THR A 1 85 ? -9.792 -0.163 4.760 1.00 96.50 85 THR A N 1
ATOM 595 C CA . THR A 1 85 ? -10.000 0.045 3.315 1.00 96.50 85 THR A CA 1
ATOM 596 C C . THR A 1 85 ? -8.676 0.214 2.577 1.00 96.50 85 THR A C 1
ATOM 598 O O . THR A 1 85 ? -7.843 1.022 2.974 1.00 96.50 85 THR A O 1
ATOM 601 N N . ILE A 1 86 ? -8.511 -0.500 1.463 1.00 96.25 86 ILE A N 1
ATOM 602 C CA . ILE A 1 86 ? -7.456 -0.252 0.474 1.00 96.25 86 ILE A CA 1
ATOM 603 C C . ILE A 1 86 ? -8.152 0.041 -0.854 1.00 96.25 86 ILE A C 1
ATOM 605 O O . ILE A 1 86 ? -8.872 -0.813 -1.375 1.00 96.25 86 ILE A O 1
ATOM 609 N N . ARG A 1 87 ? -7.967 1.251 -1.385 1.00 94.44 87 ARG A N 1
ATOM 610 C CA . ARG A 1 87 ? -8.604 1.731 -2.613 1.00 94.44 87 ARG A CA 1
ATOM 611 C C . ARG A 1 87 ? -7.612 2.516 -3.467 1.00 94.44 87 ARG A C 1
ATOM 613 O O . ARG A 1 87 ? -6.739 3.201 -2.951 1.00 94.44 87 ARG A O 1
ATOM 620 N N . SER A 1 88 ? -7.780 2.398 -4.777 1.00 93.62 88 SER A N 1
ATOM 621 C CA . SER A 1 88 ? -7.054 3.131 -5.812 1.00 93.62 88 SER A CA 1
ATOM 622 C C . SER A 1 88 ? -8.005 3.395 -6.982 1.00 93.62 88 SER A C 1
ATOM 624 O O . SER A 1 88 ? -9.018 2.698 -7.113 1.00 93.62 88 SER A O 1
ATOM 626 N N . GLN A 1 89 ? -7.697 4.394 -7.811 1.00 90.69 89 GLN A N 1
ATOM 627 C CA . GLN A 1 89 ? -8.397 4.639 -9.079 1.00 90.69 89 GLN A CA 1
ATOM 628 C C . GLN A 1 89 ? -7.839 3.829 -10.258 1.00 90.69 89 GLN A C 1
ATOM 630 O O . GLN A 1 89 ? -8.399 3.881 -11.350 1.00 90.69 89 GLN A O 1
ATOM 635 N N . ASP A 1 90 ? -6.745 3.102 -10.055 1.00 88.06 90 ASP A N 1
ATOM 636 C CA . ASP A 1 90 ? -6.199 2.169 -11.033 1.00 88.06 90 ASP A CA 1
ATOM 637 C C . ASP A 1 90 ? -7.095 0.927 -11.178 1.00 88.06 90 ASP A C 1
ATOM 639 O O . ASP A 1 90 ? -7.846 0.564 -10.270 1.00 88.06 90 ASP A O 1
ATOM 643 N N . ASP A 1 91 ? -6.944 0.196 -12.284 1.00 87.12 91 ASP A N 1
ATOM 644 C CA . ASP A 1 91 ? -7.689 -1.042 -12.550 1.00 87.12 91 ASP A CA 1
ATOM 645 C C . ASP A 1 91 ? -7.450 -2.112 -11.468 1.00 87.12 91 ASP A C 1
ATOM 647 O O . ASP A 1 91 ? -8.226 -3.060 -11.324 1.00 87.12 91 ASP A O 1
ATOM 651 N N . ARG A 1 92 ? -6.336 -2.006 -10.725 1.00 87.94 92 ARG A N 1
ATOM 652 C CA . ARG A 1 92 ? -6.010 -2.867 -9.582 1.00 87.94 92 ARG A CA 1
ATOM 653 C C . ARG A 1 92 ? -5.364 -2.058 -8.464 1.00 87.94 92 ARG A C 1
ATOM 655 O O . ARG A 1 92 ? -4.279 -1.518 -8.639 1.00 87.94 92 ARG A O 1
ATOM 662 N N . ALA A 1 93 ? -5.964 -2.094 -7.274 1.00 90.25 93 ALA A N 1
ATOM 663 C CA . ALA A 1 93 ? -5.422 -1.406 -6.102 1.00 90.25 93 ALA A CA 1
ATOM 664 C C . ALA A 1 93 ? -4.101 -1.991 -5.580 1.00 90.25 93 ALA A C 1
ATOM 666 O O . ALA A 1 93 ? -3.364 -1.305 -4.880 1.00 90.25 93 ALA A O 1
ATOM 667 N N . ILE A 1 94 ? -3.795 -3.241 -5.924 1.00 90.69 94 ILE A N 1
ATOM 668 C CA . ILE A 1 94 ? -2.583 -3.936 -5.499 1.00 90.69 94 ILE A CA 1
ATOM 669 C C . ILE A 1 94 ? -1.934 -4.564 -6.734 1.00 90.69 94 ILE A C 1
ATOM 671 O O . ILE A 1 94 ? -2.598 -5.311 -7.463 1.00 90.69 94 ILE A O 1
ATOM 675 N N . ARG A 1 95 ? -0.653 -4.266 -6.980 1.00 87.31 95 ARG A N 1
ATOM 676 C CA . ARG A 1 95 ? 0.117 -4.824 -8.105 1.00 87.31 95 ARG A CA 1
ATOM 677 C C . ARG A 1 95 ? 1.520 -5.253 -7.684 1.00 87.31 95 ARG A C 1
ATOM 679 O O . ARG A 1 95 ? 2.229 -4.511 -7.017 1.00 87.31 95 ARG A O 1
ATOM 686 N N . SER A 1 96 ? 1.964 -6.410 -8.160 1.00 84.62 96 SER A N 1
ATOM 687 C CA . SER A 1 96 ? 3.376 -6.782 -8.115 1.00 84.62 96 SER A CA 1
ATOM 688 C C . SER A 1 96 ? 4.102 -6.307 -9.381 1.00 84.62 96 SER A C 1
ATOM 690 O O . SER A 1 96 ? 3.527 -6.275 -10.471 1.00 84.62 96 SER A O 1
ATOM 692 N N . HIS A 1 97 ? 5.372 -5.916 -9.260 1.00 72.19 97 HIS A N 1
ATOM 693 C CA . HIS A 1 97 ? 6.169 -5.383 -10.374 1.00 72.19 97 HIS A CA 1
ATOM 694 C C . HIS A 1 97 ? 6.489 -6.445 -11.452 1.00 72.19 97 HIS A C 1
ATOM 696 O O . HIS A 1 97 ? 6.734 -6.102 -12.609 1.00 72.19 97 HIS A O 1
ATOM 702 N N . SER A 1 98 ? 6.424 -7.736 -11.110 1.00 58.09 98 SER A N 1
ATOM 703 C CA . SER A 1 98 ? 6.523 -8.864 -12.051 1.00 58.09 98 SER A CA 1
ATOM 704 C C . SER A 1 98 ? 5.298 -8.972 -12.969 1.00 58.09 98 SER A C 1
ATOM 706 O O . SER A 1 98 ? 5.451 -9.232 -14.159 1.00 58.09 98 SER A O 1
ATOM 708 N N . ALA A 1 99 ? 4.094 -8.660 -12.473 1.00 50.94 99 ALA A N 1
ATOM 709 C CA . ALA A 1 99 ? 2.842 -8.792 -13.228 1.00 50.94 99 ALA A CA 1
ATOM 710 C C . ALA A 1 99 ? 2.717 -7.832 -14.432 1.00 50.94 99 ALA A C 1
ATOM 712 O O . ALA A 1 99 ? 1.825 -7.990 -15.265 1.00 50.94 99 ALA A O 1
ATOM 713 N N . TRP A 1 100 ? 3.598 -6.833 -14.548 1.00 46.66 100 TRP A N 1
ATOM 714 C CA . TRP A 1 100 ? 3.620 -5.891 -15.672 1.00 46.66 100 TRP A CA 1
ATOM 715 C C . TRP A 1 100 ? 4.537 -6.327 -16.822 1.00 46.66 100 TRP A C 1
ATOM 717 O O . TRP A 1 100 ? 4.333 -5.898 -17.960 1.00 46.66 100 TRP A O 1
ATOM 727 N N . ARG A 1 101 ? 5.543 -7.172 -16.554 1.00 53.16 101 ARG A N 1
ATOM 728 C CA . ARG A 1 101 ? 6.547 -7.550 -17.561 1.00 53.16 101 ARG A CA 1
ATOM 729 C C . ARG A 1 101 ? 6.055 -8.587 -18.572 1.00 53.16 101 ARG A C 1
ATOM 731 O O . ARG A 1 101 ? 6.590 -8.621 -19.676 1.00 53.16 101 ARG A O 1
ATOM 738 N N . ASP A 1 102 ? 4.985 -9.314 -18.264 1.00 55.97 102 ASP A N 1
ATOM 739 C CA . ASP A 1 102 ? 4.571 -10.466 -19.076 1.00 55.97 102 ASP A CA 1
ATOM 740 C C . ASP A 1 102 ? 3.443 -10.169 -20.083 1.00 55.97 102 ASP A C 1
ATOM 742 O O . ASP A 1 102 ? 3.068 -11.049 -20.850 1.00 55.97 102 ASP A O 1
ATOM 746 N N . ASN A 1 103 ? 2.908 -8.939 -20.141 1.00 50.22 103 ASN A N 1
ATOM 747 C CA . ASN A 1 103 ? 1.740 -8.626 -20.988 1.00 50.22 103 ASN A CA 1
ATOM 748 C C . ASN A 1 103 ? 1.982 -7.550 -22.067 1.00 50.22 103 ASN A C 1
ATOM 750 O O . ASN A 1 103 ? 1.038 -6.930 -22.554 1.00 50.22 103 ASN A O 1
ATOM 754 N N . ARG A 1 104 ? 3.245 -7.277 -22.431 1.00 53.62 104 ARG A N 1
ATOM 755 C CA . ARG A 1 104 ? 3.601 -6.287 -23.474 1.00 53.62 104 ARG A CA 1
ATOM 756 C C . ARG A 1 104 ? 4.638 -6.760 -24.498 1.00 53.62 104 ARG A C 1
ATOM 758 O O . ARG A 1 104 ? 5.311 -5.937 -25.112 1.00 53.62 104 ARG A O 1
ATOM 765 N N . GLY A 1 105 ? 4.760 -8.068 -24.701 1.00 53.28 105 GLY A N 1
ATOM 766 C CA . GLY A 1 105 ? 5.710 -8.627 -25.662 1.00 53.28 105 GLY A CA 1
ATOM 767 C C . GLY A 1 105 ? 5.248 -9.948 -26.257 1.00 53.28 105 GLY A C 1
ATOM 768 O O . GLY A 1 105 ? 5.823 -10.984 -25.940 1.00 53.28 105 GLY A O 1
ATOM 769 N N . GLY A 1 106 ? 4.221 -9.885 -27.105 1.00 37.41 106 GLY A N 1
ATOM 770 C CA . GLY A 1 106 ? 3.875 -10.891 -28.109 1.00 37.41 106 GLY A CA 1
ATOM 771 C C . GLY A 1 106 ? 3.710 -10.199 -29.451 1.00 37.41 106 GLY A C 1
ATOM 772 O O . GLY A 1 106 ? 3.045 -9.138 -29.453 1.00 37.41 106 GLY A O 1
#

Sequence (106 aa):
MSGSHFARVRGTLILFLLSSVAPIQALAGDVIIGSGVTNPASQTLQDQDTLTVNTGGALDTATGDPAITWNDSATSNVSIVNSGTIRSQDDRAIRSHSAWRDNRGG

Foldseek 3Di:
DDDDDDDDPDDDPPPPPPPPPPPPPDDAAEAEFDACAEAQDADEGEQAHEYEAAANGEQEHADLDASYEYEPDPRHDYYYHDPYYQYDNHPHNYYYPVVPPPPPDD

Radius of gyration: 27.5 Å; chains: 1; bounding box: 98×36×41 Å

pLDDT: mean 75.68, std 20.12, range [33.91, 97.69]